Protein AF-T1Z0D4-F1 (afdb_monomer_lite)

Structure (mmCIF, N/CA/C/O backbone):
data_AF-T1Z0D4-F1
#
_entry.id   AF-T1Z0D4-F1
#
loop_
_atom_site.group_PDB
_atom_site.id
_atom_site.type_symbol
_atom_site.label_atom_id
_atom_site.label_alt_id
_atom_site.label_comp_id
_atom_site.label_asym_id
_atom_site.label_entity_id
_atom_site.label_seq_id
_atom_site.pdbx_PDB_ins_code
_atom_site.Cartn_x
_atom_site.Cartn_y
_atom_site.Cartn_z
_atom_site.occupancy
_atom_site.B_iso_or_equiv
_atom_site.auth_seq_id
_atom_site.auth_comp_id
_atom_site.auth_asym_id
_atom_site.auth_atom_id
_atom_site.pdbx_PDB_model_num
ATOM 1 N N . SER A 1 1 ? -11.940 -1.065 14.089 1.00 78.62 1 SER A N 1
ATOM 2 C CA . SER A 1 1 ? -12.550 -1.412 12.792 1.00 78.62 1 SER A CA 1
ATOM 3 C C . SER A 1 1 ? -12.987 -2.867 12.829 1.00 78.62 1 SER A C 1
ATOM 5 O O . SER A 1 1 ? -12.371 -3.632 13.563 1.00 78.62 1 SER A O 1
ATOM 7 N N . ALA A 1 2 ? -14.030 -3.249 12.086 1.00 90.62 2 ALA A N 1
ATOM 8 C CA . ALA A 1 2 ? -14.412 -4.657 11.924 1.00 90.62 2 ALA A CA 1
ATOM 9 C C . ALA A 1 2 ? -13.422 -5.439 11.038 1.00 90.62 2 ALA A C 1
ATOM 11 O O . ALA A 1 2 ? -13.332 -6.657 11.149 1.00 90.62 2 ALA A O 1
ATOM 12 N N . TYR A 1 3 ? -12.662 -4.729 10.198 1.00 94.75 3 TYR A N 1
ATOM 13 C CA . TYR A 1 3 ? -11.698 -5.298 9.258 1.00 94.75 3 TYR A CA 1
ATOM 14 C C . TYR A 1 3 ? -10.303 -4.693 9.475 1.00 94.75 3 TYR A C 1
ATOM 16 O O . TYR A 1 3 ? -10.210 -3.499 9.792 1.00 94.75 3 TYR A O 1
ATOM 24 N N . PRO A 1 4 ? -9.224 -5.483 9.330 1.00 95.62 4 PRO A N 1
ATOM 25 C CA . PRO A 1 4 ? -7.861 -4.975 9.442 1.00 95.62 4 PRO A CA 1
ATOM 26 C C . PRO A 1 4 ? -7.523 -4.042 8.272 1.00 95.62 4 PRO A C 1
ATOM 28 O O . PRO A 1 4 ? -8.016 -4.228 7.160 1.00 95.62 4 PRO A O 1
ATOM 31 N N . LEU A 1 5 ? -6.648 -3.065 8.516 1.00 96.81 5 LEU A N 1
ATOM 32 C CA . LEU A 1 5 ? -6.047 -2.251 7.460 1.00 96.81 5 LEU A CA 1
ATOM 33 C C . LEU A 1 5 ? -4.706 -2.864 7.071 1.00 96.81 5 LEU A C 1
ATOM 35 O O . LEU A 1 5 ? -3.824 -3.005 7.917 1.00 96.81 5 LEU A O 1
ATOM 39 N N . VAL A 1 6 ? -4.567 -3.226 5.799 1.00 97.81 6 VAL A N 1
ATOM 40 C CA . VAL A 1 6 ? -3.317 -3.729 5.225 1.00 97.81 6 VAL A CA 1
ATOM 41 C C . VAL A 1 6 ? -2.739 -2.638 4.338 1.00 97.81 6 VAL A C 1
ATOM 43 O O . VAL A 1 6 ? -3.419 -2.166 3.428 1.00 97.81 6 VAL A O 1
ATOM 46 N N . VAL A 1 7 ? -1.497 -2.239 4.597 1.00 97.94 7 VAL A N 1
ATOM 47 C CA . VAL A 1 7 ? -0.801 -1.205 3.829 1.00 97.94 7 VAL A CA 1
ATOM 48 C C . VAL A 1 7 ? 0.338 -1.858 3.060 1.00 97.94 7 VAL A C 1
ATOM 50 O O . VAL A 1 7 ? 1.327 -2.296 3.648 1.00 97.94 7 VAL A O 1
ATOM 53 N N . ALA A 1 8 ? 0.173 -1.942 1.739 1.00 97.94 8 ALA A N 1
ATOM 54 C CA . ALA A 1 8 ? 1.218 -2.398 0.834 1.00 97.94 8 ALA A CA 1
ATOM 55 C C . ALA A 1 8 ? 2.240 -1.273 0.615 1.00 97.94 8 ALA A C 1
ATOM 57 O O . ALA A 1 8 ? 1.859 -0.166 0.232 1.00 97.94 8 ALA A O 1
ATOM 58 N N . ILE A 1 9 ? 3.521 -1.550 0.847 1.00 97.69 9 ILE A N 1
ATOM 59 C CA . ILE A 1 9 ? 4.612 -0.578 0.706 1.00 97.69 9 ILE A CA 1
ATOM 60 C C . ILE A 1 9 ? 5.691 -1.093 -0.240 1.00 97.69 9 ILE A C 1
ATOM 62 O O . ILE A 1 9 ? 5.919 -2.296 -0.339 1.00 97.69 9 ILE A O 1
ATOM 66 N N . LEU A 1 10 ? 6.381 -0.172 -0.907 1.00 97.19 10 LEU A N 1
ATOM 67 C CA . LEU A 1 10 ? 7.602 -0.487 -1.641 1.00 97.19 10 LEU A CA 1
ATOM 68 C C . LEU A 1 10 ? 8.830 -0.423 -0.708 1.00 97.19 10 LEU A C 1
ATOM 70 O O . LEU A 1 10 ? 8.769 0.229 0.342 1.00 97.19 10 LEU A O 1
ATOM 74 N N . PRO A 1 11 ? 9.955 -1.065 -1.081 1.00 96.31 11 PRO A N 1
ATOM 75 C CA . PRO A 1 11 ? 11.156 -1.114 -0.245 1.00 96.31 11 PRO A CA 1
ATOM 76 C C . PRO A 1 11 ? 11.758 0.259 0.089 1.00 96.31 11 PRO A C 1
ATOM 78 O O . PRO A 1 11 ? 12.442 0.405 1.099 1.00 96.31 11 PRO A O 1
ATOM 81 N N . ASP A 1 12 ? 11.496 1.277 -0.733 1.00 95.56 12 ASP A N 1
ATOM 82 C CA . ASP A 1 12 ? 12.009 2.637 -0.570 1.00 95.56 12 ASP A CA 1
ATOM 83 C C . ASP A 1 12 ? 11.276 3.460 0.501 1.00 95.56 12 ASP A C 1
ATOM 85 O O . ASP A 1 12 ? 11.751 4.540 0.849 1.00 95.56 12 ASP A O 1
ATOM 89 N N . VAL A 1 13 ? 10.171 2.958 1.072 1.00 97.00 13 VAL A N 1
ATOM 90 C CA . VAL A 1 13 ? 9.492 3.608 2.203 1.00 97.00 13 VAL A CA 1
ATOM 91 C C . VAL A 1 13 ? 10.391 3.562 3.451 1.00 97.00 13 VAL A C 1
ATOM 93 O O . VAL A 1 13 ? 10.710 2.466 3.925 1.00 97.00 13 VAL A O 1
ATOM 96 N N . PRO A 1 14 ? 10.776 4.721 4.024 1.00 98.19 14 PRO A N 1
ATOM 97 C CA . PRO A 1 14 ? 11.610 4.794 5.222 1.00 98.19 14 PRO A CA 1
ATOM 98 C C . PRO A 1 14 ? 11.048 4.028 6.420 1.00 98.19 14 PRO A C 1
ATOM 100 O O . PRO A 1 14 ? 9.852 4.086 6.698 1.00 98.19 14 PRO A O 1
ATOM 103 N N . GLU A 1 15 ? 11.939 3.396 7.183 1.00 98.00 15 GLU A N 1
ATOM 104 C CA . GLU A 1 15 ? 11.604 2.605 8.375 1.00 98.00 15 GLU A CA 1
ATOM 105 C C . GLU A 1 15 ? 10.761 3.379 9.401 1.00 98.00 15 GLU A C 1
ATOM 107 O O . GLU A 1 15 ? 9.781 2.857 9.924 1.00 98.00 15 GLU A O 1
ATOM 112 N N . GLU A 1 16 ? 11.069 4.658 9.626 1.00 98.31 16 GLU A N 1
ATOM 113 C CA . GLU A 1 16 ? 10.289 5.523 10.520 1.00 98.31 16 GLU A CA 1
ATOM 114 C C . GLU A 1 16 ? 8.808 5.600 10.105 1.00 98.31 16 GLU A C 1
ATOM 116 O O . GLU A 1 16 ? 7.913 5.529 10.945 1.00 98.31 16 GLU A O 1
ATOM 121 N N . HIS A 1 17 ? 8.522 5.680 8.802 1.00 98.25 17 HIS A N 1
ATOM 122 C CA . HIS A 1 17 ? 7.147 5.719 8.304 1.00 98.25 17 HIS A CA 1
ATOM 123 C C . HIS A 1 17 ? 6.442 4.366 8.434 1.00 98.25 17 HIS A C 1
ATOM 125 O O . HIS A 1 17 ? 5.243 4.332 8.713 1.00 98.25 17 HIS A O 1
ATOM 131 N N . ARG A 1 18 ? 7.176 3.255 8.303 1.00 98.19 18 ARG A N 1
ATOM 132 C CA . ARG A 1 18 ? 6.644 1.902 8.538 1.00 98.19 18 ARG A CA 1
ATOM 133 C C . ARG A 1 18 ? 6.199 1.746 9.990 1.00 98.19 18 ARG A C 1
ATOM 135 O O . ARG A 1 18 ? 5.067 1.343 10.242 1.00 98.19 18 ARG A O 1
ATOM 142 N N . GLN A 1 19 ? 7.032 2.189 10.929 1.00 98.38 19 GLN A N 1
ATOM 143 C CA . GLN A 1 19 ? 6.725 2.165 12.360 1.00 98.38 19 GLN A CA 1
ATOM 144 C C . GLN A 1 19 ? 5.506 3.029 12.706 1.00 98.38 19 GLN A C 1
ATOM 146 O O . GLN A 1 19 ? 4.680 2.636 13.530 1.00 98.38 19 GLN A O 1
ATOM 151 N N . ILE A 1 20 ? 5.329 4.185 12.057 1.00 98.19 20 ILE A N 1
ATOM 152 C CA . ILE A 1 20 ? 4.116 5.003 12.229 1.00 98.19 20 ILE A CA 1
ATOM 153 C C . ILE A 1 20 ? 2.861 4.217 11.815 1.00 98.19 20 ILE A C 1
ATOM 155 O O . ILE A 1 20 ? 1.875 4.215 12.550 1.00 98.19 20 ILE A O 1
ATOM 159 N N . LEU A 1 21 ? 2.889 3.511 10.681 1.00 97.56 21 LEU A N 1
ATOM 160 C CA . LEU A 1 21 ? 1.754 2.696 10.230 1.00 97.56 21 LEU A CA 1
ATOM 161 C C . LEU A 1 21 ? 1.453 1.547 11.203 1.00 97.56 21 LEU A C 1
ATOM 163 O O . LEU A 1 21 ? 0.299 1.343 11.587 1.00 97.56 21 LEU A O 1
ATOM 167 N N . GLU A 1 22 ? 2.482 0.822 11.640 1.00 97.69 22 GLU A N 1
ATOM 168 C CA . GLU A 1 22 ? 2.336 -0.299 12.574 1.00 97.69 22 GLU A CA 1
ATOM 169 C C . GLU A 1 22 ? 1.813 0.154 13.943 1.00 97.69 22 GLU A C 1
ATOM 171 O O . GLU A 1 22 ? 0.911 -0.467 14.504 1.00 97.69 22 GLU A O 1
ATOM 176 N N . THR A 1 23 ? 2.315 1.276 14.469 1.00 97.94 23 THR A N 1
ATOM 177 C CA . THR A 1 23 ? 1.850 1.846 15.750 1.00 97.94 23 THR A CA 1
ATOM 178 C C . THR A 1 23 ? 0.402 2.341 15.690 1.00 97.94 23 THR A C 1
ATOM 180 O O . THR A 1 23 ? -0.277 2.370 16.716 1.00 97.94 23 THR A O 1
ATOM 183 N N . GLN A 1 24 ? -0.106 2.662 14.497 1.00 95.88 24 GLN A N 1
ATOM 184 C CA . GLN A 1 24 ? -1.522 2.949 14.244 1.00 95.88 24 GLN A CA 1
ATOM 185 C C . GLN A 1 24 ? -2.377 1.682 14.045 1.00 95.88 24 GLN A C 1
ATOM 187 O O . GLN A 1 24 ? -3.588 1.779 13.842 1.00 95.88 24 GLN A O 1
ATOM 192 N N . GLY A 1 25 ? -1.776 0.492 14.137 1.00 96.25 25 GLY A N 1
ATOM 193 C CA . GLY A 1 25 ? -2.457 -0.796 14.018 1.00 96.25 25 GLY A CA 1
ATOM 194 C C . GLY A 1 25 ? -2.634 -1.288 12.580 1.00 96.25 25 GLY A C 1
ATOM 195 O O . GLY A 1 25 ? -3.439 -2.194 12.354 1.00 96.25 25 GLY A O 1
ATOM 196 N N . CYS A 1 26 ? -1.917 -0.708 11.612 1.00 97.56 26 CYS A N 1
ATOM 197 C CA . CYS A 1 26 ? -1.889 -1.224 10.246 1.00 97.56 26 CYS A CA 1
ATOM 198 C C . CYS A 1 26 ? -1.000 -2.468 10.155 1.00 97.56 26 CYS A C 1
ATOM 200 O O . CYS A 1 26 ? 0.062 -2.543 10.770 1.00 97.56 26 CYS A O 1
ATOM 202 N N . ILE A 1 27 ? -1.405 -3.421 9.321 1.00 97.94 27 ILE A N 1
ATOM 203 C CA . ILE A 1 27 ? -0.559 -4.534 8.896 1.00 97.94 27 ILE A CA 1
ATOM 204 C C . ILE A 1 27 ? 0.264 -4.040 7.709 1.00 97.94 27 ILE A C 1
ATOM 206 O O . ILE A 1 27 ? -0.278 -3.826 6.624 1.00 97.94 27 ILE A O 1
ATOM 210 N N . VAL A 1 28 ? 1.565 -3.846 7.903 1.00 98.06 28 VAL A N 1
ATOM 211 C CA . VAL A 1 28 ? 2.467 -3.416 6.831 1.00 98.06 28 VAL A CA 1
ATOM 212 C C . VAL A 1 28 ? 2.928 -4.635 6.027 1.00 98.06 28 VAL A C 1
ATOM 214 O O . VAL A 1 28 ? 3.410 -5.622 6.582 1.00 98.06 28 VAL A O 1
ATOM 217 N N . ARG A 1 29 ? 2.760 -4.582 4.704 1.00 97.81 29 ARG A N 1
ATOM 218 C CA . ARG A 1 29 ? 3.198 -5.616 3.756 1.00 97.81 29 ARG A CA 1
ATOM 219 C C . ARG A 1 29 ? 4.155 -4.994 2.748 1.00 97.81 29 ARG A C 1
ATOM 221 O O . ARG A 1 29 ? 3.735 -4.190 1.922 1.00 97.81 29 ARG A O 1
ATOM 228 N N . GLU A 1 30 ? 5.427 -5.369 2.793 1.00 97.75 30 GLU A N 1
ATOM 229 C CA . GLU A 1 30 ? 6.355 -5.008 1.718 1.00 97.75 30 GLU A CA 1
ATOM 230 C C . GLU A 1 30 ? 6.026 -5.812 0.452 1.00 97.75 30 GLU A C 1
ATOM 232 O O . GLU A 1 30 ? 5.778 -7.017 0.525 1.00 97.75 30 GLU A O 1
ATOM 237 N N . ILE A 1 31 ? 5.985 -5.132 -0.693 1.00 97.75 31 ILE A N 1
ATOM 238 C CA . ILE A 1 31 ? 5.737 -5.719 -2.010 1.00 97.75 31 ILE A CA 1
ATOM 239 C C . ILE A 1 31 ? 6.888 -5.412 -2.964 1.00 97.75 31 ILE A C 1
ATOM 241 O O . ILE A 1 31 ? 7.513 -4.354 -2.906 1.00 97.75 31 ILE A O 1
ATOM 245 N N . GLU A 1 32 ? 7.118 -6.323 -3.904 1.00 96.12 32 GLU A N 1
ATOM 246 C CA . GLU A 1 32 ? 8.121 -6.128 -4.946 1.00 96.12 32 GLU A CA 1
ATOM 247 C C . GLU A 1 32 ? 7.590 -5.231 -6.075 1.00 96.12 32 GLU A C 1
ATOM 249 O O . GLU A 1 32 ? 6.472 -5.460 -6.568 1.00 96.12 32 GLU A O 1
ATOM 254 N N . PRO A 1 33 ? 8.386 -4.262 -6.566 1.00 95.88 33 PRO A N 1
ATOM 255 C CA . PRO A 1 33 ? 7.997 -3.435 -7.697 1.00 95.88 33 PRO A CA 1
ATOM 256 C C . PRO A 1 33 ? 7.689 -4.274 -8.946 1.00 95.88 33 PRO A C 1
ATOM 258 O O . PRO A 1 33 ? 8.302 -5.313 -9.212 1.00 95.88 33 PRO A O 1
ATOM 261 N N . VAL A 1 34 ? 6.716 -3.820 -9.736 1.00 94.56 34 VAL A N 1
ATOM 262 C CA . VAL A 1 34 ? 6.336 -4.450 -11.008 1.00 94.56 34 VAL A CA 1
ATOM 263 C C . VAL A 1 34 ? 6.884 -3.623 -12.162 1.00 94.56 34 VAL A C 1
ATOM 265 O O . VAL A 1 34 ? 6.388 -2.536 -12.463 1.00 94.56 34 VAL A O 1
ATOM 268 N N . TYR A 1 35 ? 7.895 -4.163 -12.835 1.00 92.06 35 TYR A N 1
ATOM 269 C CA . TYR A 1 35 ? 8.476 -3.564 -14.031 1.00 92.06 35 TYR A CA 1
ATOM 270 C C . TYR A 1 35 ? 7.854 -4.155 -15.300 1.00 92.06 35 TYR A C 1
ATOM 272 O O . TYR A 1 35 ? 7.578 -5.357 -15.346 1.00 92.06 35 TYR A O 1
ATOM 280 N N . PRO A 1 36 ? 7.644 -3.341 -16.348 1.00 88.75 36 PRO A N 1
ATOM 281 C CA . PRO A 1 36 ? 7.239 -3.868 -17.640 1.00 88.75 36 PRO A CA 1
ATOM 282 C C . PRO A 1 36 ? 8.357 -4.736 -18.250 1.00 88.75 36 PRO A C 1
ATOM 284 O O . PRO A 1 36 ? 9.537 -4.466 -18.015 1.00 88.75 36 PRO A O 1
ATOM 287 N N . PRO A 1 37 ? 8.018 -5.746 -19.071 1.00 85.94 37 PRO A N 1
ATOM 288 C CA . PRO A 1 37 ? 9.011 -6.525 -19.803 1.00 85.94 37 PRO A CA 1
ATOM 289 C C . PRO A 1 37 ? 9.809 -5.640 -20.770 1.00 85.94 37 PRO A C 1
ATOM 291 O O . PRO A 1 37 ? 9.228 -4.794 -21.452 1.00 85.94 37 PRO A O 1
ATOM 294 N N . GLU A 1 38 ? 11.113 -5.896 -20.909 1.00 79.19 38 GLU A N 1
ATOM 295 C CA . GLU A 1 38 ? 12.028 -5.092 -21.744 1.00 79.19 38 GLU A CA 1
ATOM 296 C C . GLU A 1 38 ? 11.551 -4.927 -23.202 1.00 79.19 38 GLU A C 1
ATOM 298 O O . GLU A 1 38 ? 11.754 -3.883 -23.817 1.00 79.19 38 GLU A O 1
ATOM 303 N N . ASN A 1 39 ? 10.854 -5.933 -23.741 1.00 73.69 39 ASN A N 1
ATOM 304 C CA . ASN A 1 39 ? 10.484 -6.010 -25.158 1.00 73.69 39 ASN A CA 1
ATOM 305 C C . ASN A 1 39 ? 9.038 -5.571 -25.465 1.00 73.69 39 ASN A C 1
ATOM 307 O O . ASN A 1 39 ? 8.591 -5.711 -26.603 1.00 73.69 39 ASN A O 1
ATOM 311 N N . GLN A 1 40 ? 8.277 -5.082 -24.478 1.00 64.31 40 GLN A N 1
ATOM 312 C CA . GLN A 1 40 ? 6.850 -4.742 -24.630 1.00 64.31 40 GLN A CA 1
ATOM 313 C C . GLN A 1 40 ? 6.538 -3.307 -24.186 1.00 64.31 40 GLN A C 1
ATOM 315 O O . GLN A 1 40 ? 5.569 -3.041 -23.480 1.00 64.31 40 GLN A O 1
ATOM 320 N N . THR A 1 41 ? 7.348 -2.351 -24.636 1.00 67.62 41 THR A N 1
ATOM 321 C CA . THR A 1 41 ? 7.241 -0.950 -24.204 1.00 67.62 41 THR A CA 1
ATOM 322 C C . THR A 1 41 ? 6.247 -0.102 -24.999 1.00 67.62 41 THR A C 1
ATOM 324 O O . THR A 1 41 ? 6.050 1.060 -24.666 1.00 67.62 41 THR A O 1
ATOM 327 N N . GLN A 1 42 ? 5.563 -0.646 -26.017 1.00 74.94 42 GLN A N 1
ATOM 328 C CA . GLN A 1 42 ? 4.607 0.136 -26.823 1.00 74.94 42 GLN A CA 1
ATOM 329 C C . GLN A 1 42 ? 3.433 0.674 -25.986 1.00 74.94 42 GLN A C 1
ATOM 331 O O . GLN A 1 42 ? 2.971 1.790 -26.217 1.00 74.94 42 GLN A O 1
ATOM 336 N N . PHE A 1 43 ? 2.973 -0.109 -25.006 1.00 79.44 43 PHE A N 1
ATOM 337 C CA . PHE A 1 43 ? 1.851 0.244 -24.128 1.00 79.44 43 PHE A CA 1
ATOM 338 C C . PHE A 1 43 ? 2.199 0.164 -22.636 1.00 79.44 43 PHE A C 1
ATOM 340 O O . PHE A 1 43 ? 1.405 0.601 -21.805 1.00 79.44 43 PHE A O 1
ATOM 347 N N . ALA A 1 44 ? 3.375 -0.369 -22.287 1.00 83.00 44 ALA A N 1
ATOM 348 C CA . ALA A 1 44 ? 3.834 -0.493 -20.911 1.00 83.00 44 ALA A CA 1
ATOM 349 C C . ALA A 1 44 ? 5.080 0.376 -20.693 1.00 83.00 44 ALA A C 1
ATOM 351 O O . ALA A 1 44 ? 6.159 0.083 -21.204 1.00 83.00 44 ALA A O 1
ATOM 352 N N . MET A 1 45 ? 4.927 1.475 -19.956 1.00 86.56 45 MET A N 1
ATOM 353 C CA . MET A 1 45 ? 5.991 2.462 -19.770 1.00 86.56 45 MET A CA 1
ATOM 354 C C . MET A 1 45 ? 6.678 2.264 -18.422 1.00 86.56 45 MET A C 1
ATOM 356 O O . MET A 1 45 ? 6.015 2.186 -17.392 1.00 86.56 45 MET A O 1
ATOM 360 N N . ALA A 1 46 ? 8.013 2.252 -18.409 1.00 85.00 46 ALA A N 1
ATOM 361 C CA . ALA A 1 46 ? 8.799 1.990 -17.199 1.00 85.00 46 ALA A CA 1
ATOM 362 C C . ALA A 1 46 ? 8.512 2.973 -16.047 1.00 85.00 46 ALA A C 1
ATOM 364 O O . ALA A 1 46 ? 8.552 2.586 -14.883 1.00 85.00 46 ALA A O 1
ATOM 365 N N . TYR A 1 47 ? 8.157 4.226 -16.350 1.00 86.25 47 TYR A N 1
ATOM 366 C CA . TYR A 1 47 ? 7.843 5.230 -15.328 1.00 86.25 47 TYR A CA 1
ATOM 367 C C . TYR A 1 47 ? 6.504 4.986 -14.603 1.00 86.25 47 TYR A C 1
ATOM 369 O O . TYR A 1 47 ? 6.249 5.612 -13.579 1.00 86.25 47 TYR A O 1
ATOM 377 N N . TYR A 1 48 ? 5.664 4.057 -15.076 1.00 90.94 48 TYR A N 1
ATOM 378 C CA . TYR A 1 48 ? 4.443 3.631 -14.384 1.00 90.94 48 TYR A CA 1
ATOM 379 C C . TYR A 1 48 ? 4.675 2.488 -13.383 1.00 90.94 48 TYR A C 1
ATOM 381 O O . TYR A 1 48 ? 3.704 1.899 -12.913 1.00 90.94 48 TYR A O 1
ATOM 389 N N . VAL A 1 49 ? 5.928 2.188 -13.014 1.00 92.25 49 VAL A N 1
ATOM 390 C CA . VAL A 1 49 ? 6.277 1.133 -12.041 1.00 92.25 49 VAL A CA 1
ATOM 391 C C . VAL A 1 49 ? 5.435 1.192 -10.761 1.00 92.25 49 VAL A C 1
ATOM 393 O O . VAL A 1 49 ? 4.936 0.163 -10.314 1.00 92.25 49 VAL A O 1
ATOM 396 N N . ILE A 1 50 ? 5.180 2.384 -10.212 1.00 92.62 50 ILE A N 1
ATOM 397 C CA . ILE A 1 50 ? 4.348 2.555 -9.008 1.00 92.62 50 ILE A CA 1
ATOM 398 C C . ILE A 1 50 ? 2.907 2.093 -9.276 1.00 92.62 50 ILE A C 1
ATOM 400 O O . ILE A 1 50 ? 2.335 1.344 -8.487 1.00 92.62 50 ILE A O 1
ATOM 404 N N . ASN A 1 51 ? 2.337 2.468 -10.423 1.00 94.25 51 ASN A N 1
ATOM 405 C CA . ASN A 1 51 ? 0.978 2.077 -10.803 1.00 94.25 51 ASN A CA 1
ATOM 406 C C . ASN A 1 51 ? 0.870 0.571 -11.042 1.00 94.25 51 ASN A C 1
ATOM 408 O O . ASN A 1 51 ? -0.099 -0.046 -10.611 1.00 94.25 51 ASN A O 1
ATOM 412 N N . TYR A 1 52 ? 1.860 -0.032 -11.698 1.00 94.69 52 TYR A N 1
ATOM 413 C CA . TYR A 1 52 ? 1.884 -1.478 -11.913 1.00 94.69 52 TYR A CA 1
ATOM 414 C C . TYR A 1 52 ? 2.034 -2.241 -10.600 1.00 94.69 52 TYR A C 1
ATOM 416 O O . TYR A 1 52 ? 1.402 -3.278 -10.420 1.00 94.69 52 TYR A O 1
ATOM 424 N N . SER A 1 53 ? 2.803 -1.702 -9.655 1.00 96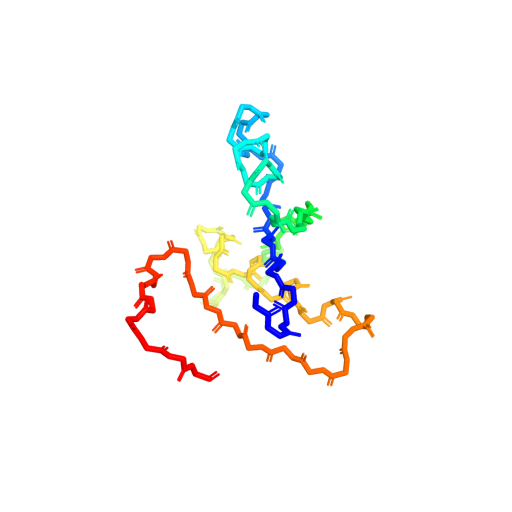.25 53 SER A N 1
ATOM 425 C CA . SER A 1 53 ? 3.023 -2.329 -8.350 1.00 96.25 53 SER A CA 1
ATOM 426 C C . SER A 1 53 ? 1.741 -2.426 -7.519 1.00 96.25 53 SER A C 1
ATOM 428 O O . SER A 1 53 ? 1.610 -3.359 -6.733 1.00 96.25 53 SER A O 1
ATOM 430 N N . LYS A 1 54 ? 0.732 -1.572 -7.765 1.00 96.56 54 LYS A N 1
ATOM 431 C CA . LYS A 1 54 ? -0.611 -1.711 -7.162 1.00 96.56 54 LYS A CA 1
ATOM 432 C C . LYS A 1 54 ? -1.251 -3.076 -7.451 1.00 96.56 54 LYS A C 1
ATOM 434 O O . LYS A 1 54 ? -2.033 -3.568 -6.644 1.00 96.56 54 LYS A O 1
ATOM 439 N N . LEU A 1 55 ? -0.896 -3.724 -8.564 1.00 95.94 55 LEU A N 1
ATOM 440 C CA . LEU A 1 55 ? -1.418 -5.046 -8.920 1.00 95.94 55 LEU A CA 1
ATOM 441 C C . LEU A 1 55 ? -0.943 -6.161 -7.978 1.00 95.94 55 LEU A C 1
ATOM 443 O O . LEU A 1 55 ? -1.599 -7.198 -7.926 1.00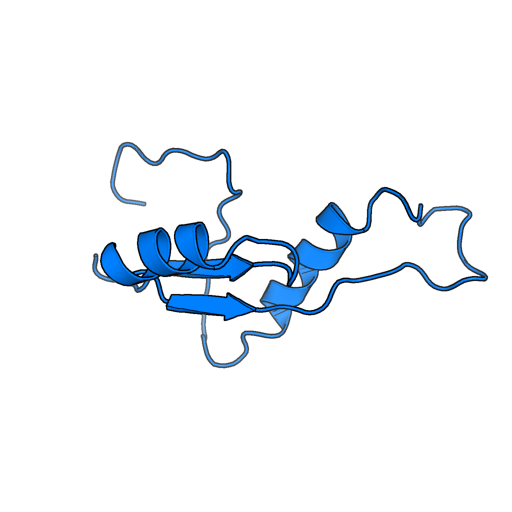 95.94 55 LEU A O 1
ATOM 447 N N . ARG A 1 56 ? 0.129 -5.952 -7.196 1.00 97.25 56 ARG A N 1
ATOM 448 C CA . ARG A 1 56 ? 0.608 -6.922 -6.191 1.00 97.25 56 ARG A CA 1
ATOM 449 C C . ARG A 1 56 ? -0.428 -7.243 -5.121 1.00 97.25 56 ARG A C 1
ATOM 451 O O . ARG A 1 56 ? -0.354 -8.293 -4.503 1.00 97.25 56 ARG A O 1
ATOM 458 N N . ILE A 1 57 ? -1.436 -6.393 -4.948 1.00 96.31 57 ILE A N 1
ATOM 459 C CA . ILE A 1 57 ? -2.543 -6.634 -4.015 1.00 96.31 57 ILE A CA 1
ATOM 460 C C . ILE A 1 57 ? -3.326 -7.903 -4.388 1.00 96.31 57 ILE A C 1
ATOM 462 O O . ILE A 1 57 ? -3.874 -8.557 -3.508 1.00 96.31 57 ILE A O 1
ATOM 466 N N . TRP A 1 58 ? -3.318 -8.321 -5.661 1.00 96.69 58 TRP A N 1
ATOM 467 C CA . TRP A 1 58 ? -3.893 -9.609 -6.068 1.00 96.69 58 TRP A CA 1
ATOM 468 C C . TRP A 1 58 ? -3.153 -10.835 -5.519 1.00 96.69 58 TRP A C 1
ATOM 470 O O . TRP A 1 58 ? -3.704 -11.932 -5.547 1.00 96.69 58 TRP A O 1
ATOM 480 N N . GLU A 1 59 ? -1.929 -10.673 -5.017 1.00 97.50 59 GLU A N 1
ATOM 481 C CA . GLU A 1 59 ? -1.156 -11.750 -4.395 1.00 97.50 59 GLU A CA 1
ATOM 482 C C . GLU A 1 59 ? -1.538 -11.967 -2.923 1.00 97.50 59 GLU A C 1
ATOM 484 O O . GLU A 1 59 ? -1.104 -12.953 -2.329 1.00 97.50 59 GLU A O 1
ATOM 489 N N . PHE A 1 60 ? -2.375 -11.100 -2.336 1.00 96.94 60 PHE A N 1
ATOM 490 C CA . PHE A 1 60 ? -2.832 -11.207 -0.945 1.00 96.94 60 PHE A CA 1
ATOM 491 C C . PHE A 1 60 ? -3.973 -12.228 -0.814 1.00 96.94 60 PHE A C 1
ATOM 493 O O . PHE A 1 60 ? -5.091 -11.932 -0.387 1.00 96.94 60 PHE A O 1
ATOM 500 N N . VAL A 1 61 ? -3.683 -13.454 -1.245 1.00 97.25 61 VAL A N 1
ATOM 501 C CA . VAL A 1 61 ? -4.624 -14.573 -1.357 1.00 97.25 61 VAL A CA 1
ATOM 502 C C . VAL A 1 61 ? -5.064 -15.138 -0.004 1.00 97.25 61 VAL A C 1
ATOM 504 O O . VAL A 1 61 ? -5.947 -15.989 0.041 1.00 97.25 61 VAL A O 1
ATOM 507 N N . GLU A 1 62 ? -4.475 -14.677 1.103 1.00 97.06 62 GLU A N 1
ATOM 508 C CA . GLU A 1 62 ? -4.944 -14.973 2.457 1.00 97.06 62 GLU A CA 1
ATOM 509 C C . GLU A 1 62 ? -6.283 -14.298 2.804 1.00 97.06 62 GLU A C 1
ATOM 5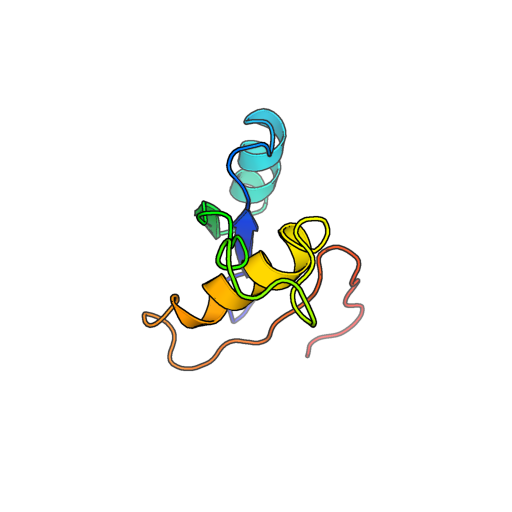11 O O . GLU A 1 62 ? -6.895 -14.651 3.813 1.00 97.06 62 GLU A O 1
ATOM 516 N N . TYR A 1 63 ? -6.742 -13.340 1.991 1.00 96.62 63 TYR A N 1
ATOM 517 C CA . TYR A 1 63 ? -8.018 -12.656 2.178 1.00 96.62 63 TYR A CA 1
ATOM 518 C C . TYR A 1 63 ? -9.042 -13.091 1.127 1.00 96.62 63 TYR A C 1
ATOM 520 O O . TYR A 1 63 ? -8.829 -12.934 -0.073 1.00 96.62 63 TYR A O 1
ATOM 528 N N . ASP A 1 64 ? -10.218 -13.533 1.578 1.00 96.69 64 ASP A N 1
ATOM 529 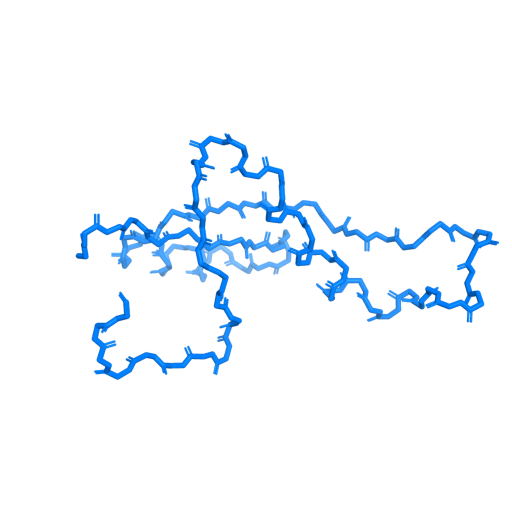C CA . ASP A 1 64 ? -11.327 -13.892 0.679 1.00 96.69 64 ASP A CA 1
ATOM 530 C C . ASP A 1 64 ? -11.900 -12.678 -0.078 1.00 96.69 64 ASP A C 1
ATOM 532 O O . ASP A 1 64 ? -12.512 -12.812 -1.141 1.00 96.69 64 ASP A O 1
ATOM 536 N N . LYS A 1 65 ? -11.763 -11.475 0.497 1.00 95.56 65 LYS A N 1
ATOM 537 C CA . LYS A 1 65 ? -12.251 -10.213 -0.067 1.00 95.56 65 LYS A CA 1
ATOM 538 C C . LYS A 1 65 ? -11.457 -9.035 0.482 1.00 95.56 65 LYS A C 1
ATOM 540 O O . LYS A 1 65 ? -11.244 -8.940 1.688 1.00 95.56 65 LYS A O 1
ATOM 545 N N . MET A 1 66 ? -11.117 -8.097 -0.396 1.00 96.19 66 MET A N 1
ATOM 546 C CA . MET A 1 66 ? -10.473 -6.836 -0.037 1.00 96.19 66 MET A CA 1
ATOM 547 C C . MET A 1 66 ? -11.171 -5.657 -0.718 1.00 96.19 66 MET A C 1
ATOM 549 O O . MET A 1 66 ? -11.723 -5.798 -1.810 1.00 96.19 66 MET A O 1
ATOM 553 N N . ILE A 1 67 ? -11.127 -4.491 -0.075 1.00 96.00 67 ILE A N 1
ATOM 554 C CA . ILE A 1 67 ? -11.466 -3.200 -0.682 1.00 96.00 67 ILE A CA 1
ATOM 555 C C . ILE A 1 67 ? -10.152 -2.444 -0.847 1.00 96.00 67 ILE A C 1
ATOM 557 O O . ILE A 1 67 ? -9.426 -2.253 0.126 1.00 96.00 67 ILE A O 1
ATOM 561 N N . TYR A 1 68 ? -9.844 -2.038 -2.076 1.00 96.56 68 TYR A N 1
ATOM 562 C CA . TYR A 1 68 ? -8.671 -1.218 -2.351 1.00 96.56 68 TYR A CA 1
ATOM 563 C C . TYR A 1 68 ? -8.993 0.263 -2.150 1.00 96.56 68 TYR A C 1
ATOM 565 O O . TYR A 1 68 ? -9.982 0.761 -2.690 1.00 96.56 68 TYR A O 1
ATOM 573 N N . LEU A 1 69 ? -8.133 0.955 -1.406 1.00 96.94 69 LEU A N 1
ATOM 574 C CA . LEU A 1 69 ? -8.131 2.404 -1.243 1.00 96.94 69 LEU A CA 1
ATOM 575 C C . LEU A 1 69 ? -6.736 2.915 -1.616 1.00 96.94 69 LEU A C 1
ATOM 577 O O . LEU A 1 69 ? -5.735 2.328 -1.205 1.00 96.94 69 LEU A O 1
ATOM 581 N N . ASP A 1 70 ? -6.676 3.978 -2.414 1.00 96.12 70 ASP A N 1
ATOM 582 C CA . ASP A 1 70 ? -5.409 4.615 -2.780 1.00 96.12 70 ASP A CA 1
ATOM 583 C C . ASP A 1 70 ? -4.854 5.437 -1.601 1.00 96.12 70 ASP A C 1
ATOM 585 O O . AS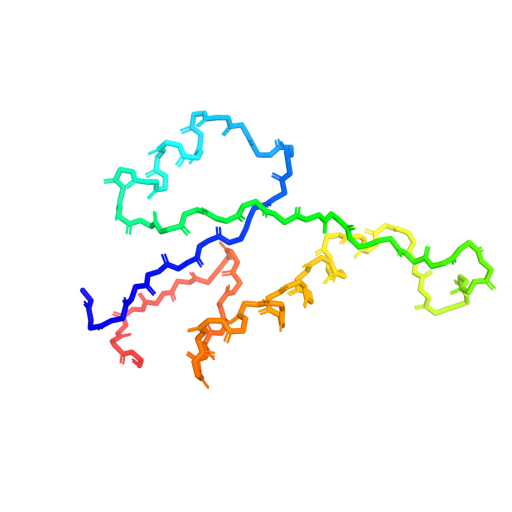P A 1 70 ? -5.590 5.796 -0.677 1.00 96.12 70 ASP A O 1
ATOM 589 N N . GLY A 1 71 ? -3.552 5.727 -1.618 1.00 93.31 71 GLY A N 1
ATOM 590 C CA . GLY A 1 71 ? -2.856 6.388 -0.503 1.00 93.31 71 GLY A CA 1
ATOM 591 C C . GLY A 1 71 ? -3.285 7.839 -0.254 1.00 93.31 71 GLY A C 1
ATOM 592 O O . GLY A 1 71 ? -2.941 8.415 0.775 1.00 93.31 71 GLY A O 1
ATOM 593 N N . ASP A 1 72 ? -4.036 8.427 -1.183 1.00 95.31 72 ASP A N 1
ATOM 594 C CA . ASP A 1 72 ? -4.579 9.784 -1.140 1.00 95.31 72 ASP A CA 1
ATOM 595 C C . ASP A 1 72 ? -6.095 9.825 -0.859 1.00 95.31 72 ASP A C 1
ATOM 597 O O . ASP A 1 72 ? -6.728 10.876 -0.984 1.00 95.31 72 ASP A O 1
ATOM 601 N N . ILE A 1 73 ? -6.691 8.704 -0.438 1.00 96.19 73 ILE A N 1
ATOM 602 C CA . ILE A 1 73 ? -8.113 8.622 -0.092 1.00 96.19 73 ILE A CA 1
ATOM 603 C C . ILE A 1 73 ? -8.341 8.863 1.403 1.00 96.19 73 ILE A C 1
ATOM 605 O O . ILE A 1 73 ? -7.704 8.257 2.263 1.00 96.19 73 ILE A O 1
ATOM 609 N N . GLN A 1 74 ? -9.338 9.694 1.715 1.00 95.75 74 GLN A N 1
ATOM 610 C CA . GLN A 1 74 ? -9.843 9.903 3.070 1.00 95.75 74 GLN A CA 1
ATOM 611 C C . GLN A 1 74 ? -11.287 9.401 3.191 1.00 95.75 74 GLN A C 1
ATOM 613 O O . GLN A 1 74 ? -12.165 9.803 2.429 1.00 95.75 74 GLN A O 1
ATOM 618 N N . VAL A 1 75 ? -11.535 8.537 4.176 1.00 94.19 75 VAL A N 1
ATOM 619 C CA . VAL A 1 75 ? -12.860 7.980 4.481 1.00 94.19 75 VAL A CA 1
ATOM 620 C C . VAL A 1 75 ? -13.490 8.777 5.630 1.00 94.19 75 VAL A C 1
ATOM 622 O O . VAL A 1 75 ? -12.881 8.906 6.690 1.00 94.19 75 VAL A O 1
ATOM 625 N N . PHE A 1 76 ? -14.691 9.324 5.420 1.00 96.31 76 PHE A N 1
ATOM 626 C CA . PHE A 1 76 ? -15.405 10.146 6.415 1.00 96.31 76 PHE A CA 1
ATOM 627 C C . PHE A 1 76 ? -16.454 9.365 7.213 1.00 96.31 76 PHE A C 1
ATOM 629 O O . PHE A 1 76 ? -16.692 9.680 8.376 1.00 96.31 76 PHE A O 1
ATOM 636 N N . ASP A 1 77 ? -17.030 8.329 6.605 1.00 96.50 77 ASP A N 1
ATOM 637 C CA . ASP A 1 77 ? -18.077 7.485 7.178 1.00 96.50 77 ASP A CA 1
ATOM 638 C C . ASP A 1 77 ? -17.752 6.008 6.942 1.00 96.50 77 ASP A C 1
ATOM 640 O O . ASP A 1 77 ? -16.949 5.666 6.076 1.00 96.50 77 ASP A O 1
ATOM 644 N N . ASN A 1 78 ? -18.379 5.113 7.708 1.00 93.75 78 ASN A N 1
ATOM 645 C CA . ASN A 1 78 ? -18.161 3.680 7.539 1.00 93.75 78 ASN A CA 1
ATOM 646 C C . ASN A 1 78 ? -18.635 3.208 6.154 1.00 93.75 78 ASN A C 1
ATOM 648 O O . ASN A 1 78 ? -19.799 3.401 5.799 1.00 93.75 78 ASN A O 1
ATOM 652 N N . ILE A 1 79 ? -17.747 2.518 5.440 1.00 90.31 79 ILE A N 1
ATOM 653 C CA . ILE A 1 79 ? -17.992 1.865 4.147 1.00 90.31 79 ILE A CA 1
ATOM 654 C C . ILE A 1 79 ? -18.112 0.346 4.290 1.00 90.31 79 ILE A C 1
ATOM 656 O O . ILE A 1 79 ? -17.653 -0.198 5.324 1.00 90.31 79 ILE A O 1
#

InterPro domains:
  IPR002495 Glycosyl transferase, family 8 [PF01501] (6-79)
  IPR029044 Nucleotide-diphospho-sugar transferases [G3DSA:3.90.550.10] (1-79)
  IPR029044 Nucleotide-diphospho-sugar transferases [SSF53448] (2-79)
  IPR050587 GNT1/Glycosyltransferase 8 [PTHR11183] (1-79)

pLDDT: mean 93.44, std 7.08, range [64.31, 98.38]

Secondary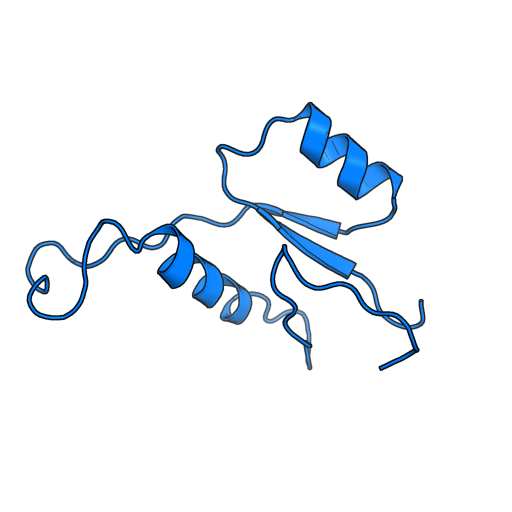 structure (DSSP, 8-state):
--S--EEEE-TTS-HHHHHHHHHTT-EEEE----PPPTT-TTT--GGGHHHHHGGGGGG-TT-S------TT----S--

Foldseek 3Di:
DVDAAEDEDEPPPDPVVVVVCVVVRHHYHYFYFDADDPPPPPPGPRVCRVVRRVCCVVVPVVDPDDDDDDPPDDDDDDD

Radius of gyration: 14.72 Å; chains: 1; bounding box: 30×25×43 Å

Organism: NCBI:txid99438

Sequence (79 aa):
SAYPLVVAILPDVPEEHRQILETQGCIVREIEPVYPPENQTQFAMAYYVINYSKLRIWEFVEYDKMIYLDGDIQVFDNI